Protein AF-A0A0P9G0J0-F1 (afdb_monomer_lite)

Secondary structure (DSSP, 8-state):
-------HHHHHHHHHHHHHHTT--HHHHHHHHT--HHHHHHHHHHHHHHHHHHHHHHHHHHHTS-----

Foldseek 3Di:
DDPPPCDPLNVLLVVLLVCVVVVNDLVVSCVVSVDDPVSSVVSVVVSVVVVVVVVVVVVVVVVPDPPPDD

Sequence (70 aa):
MWASQLTIHSFRYIYATKLYLEGVPQDAIKDILGVDKKTLKYYIKAVEERKKRVLFKYMEKVSALPKVTN

Radius of gyration: 17.11 Å; chains: 1; bounding box: 46×29×43 Å

pLDDT: mean 81.28, std 12.0, range [39.47, 91.81]

Structure (mmCIF, N/CA/C/O backbone):
data_AF-A0A0P9G0J0-F1
#
_entry.id   AF-A0A0P9G0J0-F1
#
loop_
_atom_site.group_PDB
_atom_site.id
_atom_site.type_symbol
_atom_site.label_atom_id
_atom_site.label_alt_id
_atom_site.label_comp_id
_atom_site.label_asym_id
_atom_site.label_entity_id
_atom_site.label_seq_id
_atom_site.pdbx_PDB_ins_code
_atom_site.Cartn_x
_atom_site.Cartn_y
_atom_site.Cartn_z
_atom_site.occupancy
_atom_site.B_iso_or_equiv
_atom_site.auth_seq_id
_atom_site.auth_comp_id
_atom_site.auth_asym_id
_atom_site.auth_atom_id
_atom_site.pdbx_PDB_model_num
ATOM 1 N N . MET A 1 1 ? 15.170 23.706 10.848 1.00 39.47 1 MET A N 1
ATOM 2 C CA . MET A 1 1 ? 14.216 22.669 10.394 1.00 39.47 1 MET A CA 1
ATOM 3 C C . MET A 1 1 ? 14.715 22.143 9.058 1.00 39.47 1 MET A C 1
ATOM 5 O O . MET A 1 1 ? 14.805 22.930 8.129 1.00 39.47 1 MET A O 1
ATOM 9 N N . TRP A 1 2 ? 15.132 20.878 8.966 1.00 42.72 2 TRP A N 1
ATOM 10 C CA . TRP A 1 2 ? 15.585 20.306 7.692 1.00 42.72 2 TRP A CA 1
ATOM 11 C C . TRP A 1 2 ? 14.355 20.017 6.830 1.00 42.72 2 TRP A C 1
ATOM 13 O O . TRP A 1 2 ? 13.578 19.118 7.146 1.00 42.72 2 TRP A O 1
ATOM 23 N N . ALA A 1 3 ? 14.146 20.809 5.778 1.00 51.84 3 ALA A N 1
ATOM 24 C CA . ALA A 1 3 ? 13.144 20.511 4.767 1.00 51.84 3 ALA A CA 1
ATOM 25 C C . ALA A 1 3 ? 13.568 19.213 4.070 1.00 51.84 3 ALA A C 1
ATOM 27 O O . ALA A 1 3 ? 14.568 19.180 3.357 1.00 51.84 3 ALA A O 1
ATOM 28 N N . SER A 1 4 ? 12.858 18.119 4.339 1.00 60.97 4 SER A N 1
ATOM 29 C CA . SER A 1 4 ? 13.108 16.837 3.689 1.00 60.97 4 SER A CA 1
ATOM 30 C C . SER A 1 4 ? 12.850 17.007 2.193 1.00 60.97 4 SER A C 1
ATOM 32 O O . SER A 1 4 ? 11.702 17.120 1.767 1.00 60.97 4 SER A O 1
ATOM 34 N N . GLN A 1 5 ? 13.917 17.097 1.400 1.00 64.12 5 GLN A N 1
ATOM 35 C CA . GLN A 1 5 ? 13.822 17.260 -0.044 1.00 64.12 5 GLN A CA 1
ATOM 36 C C . GLN A 1 5 ? 13.068 16.052 -0.618 1.00 64.12 5 GLN A C 1
ATOM 38 O O . GLN A 1 5 ? 13.484 14.906 -0.434 1.00 64.12 5 GLN A O 1
ATOM 43 N N . LEU A 1 6 ? 11.917 16.294 -1.254 1.00 63.59 6 LEU A N 1
ATOM 44 C CA . LEU A 1 6 ? 11.137 15.237 -1.896 1.00 63.59 6 LEU A CA 1
ATOM 45 C C . LEU A 1 6 ? 11.973 14.628 -3.023 1.00 63.59 6 LEU A C 1
ATOM 47 O O . LEU A 1 6 ? 12.277 15.283 -4.017 1.00 63.59 6 LEU A O 1
ATOM 51 N N . THR A 1 7 ? 12.350 13.365 -2.856 1.00 70.00 7 THR A N 1
ATOM 52 C CA . THR A 1 7 ? 13.099 12.612 -3.866 1.00 70.00 7 THR A CA 1
ATOM 53 C C . THR A 1 7 ? 12.145 11.998 -4.894 1.00 70.00 7 THR A C 1
ATOM 55 O O . THR A 1 7 ? 10.952 11.838 -4.638 1.00 70.00 7 THR A O 1
ATOM 58 N N . ILE A 1 8 ? 12.658 11.570 -6.050 1.00 68.00 8 ILE A N 1
ATOM 59 C CA . ILE A 1 8 ? 11.876 10.837 -7.067 1.00 68.00 8 ILE A CA 1
ATOM 60 C C . ILE A 1 8 ? 11.204 9.584 -6.467 1.00 68.00 8 ILE A C 1
ATOM 62 O O . ILE A 1 8 ? 10.060 9.262 -6.796 1.00 68.00 8 ILE A O 1
ATOM 66 N N . HIS A 1 9 ? 11.866 8.908 -5.522 1.00 68.12 9 HIS A N 1
ATOM 67 C CA . HIS A 1 9 ? 11.288 7.781 -4.785 1.00 68.12 9 HIS A CA 1
ATOM 68 C C . HIS A 1 9 ? 10.095 8.194 -3.916 1.00 68.12 9 HIS A C 1
ATOM 70 O O . HIS A 1 9 ? 9.148 7.422 -3.772 1.00 68.12 9 HIS A O 1
ATOM 76 N N . SER A 1 10 ? 10.105 9.419 -3.386 1.00 73.25 10 SER A N 1
ATOM 77 C CA . SER A 1 10 ? 8.981 9.994 -2.648 1.00 73.25 10 SER A CA 1
ATOM 78 C C . SER A 1 10 ? 7.764 10.184 -3.559 1.00 73.25 10 SER A C 1
ATOM 80 O O .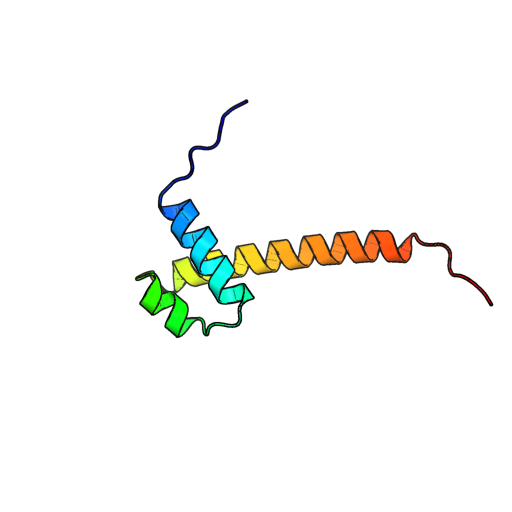 SER A 1 10 ? 6.655 9.858 -3.148 1.00 73.25 10 SER A O 1
ATOM 82 N N . PHE A 1 11 ? 7.952 10.609 -4.814 1.00 82.56 11 PHE A N 1
ATOM 83 C CA . PHE A 1 11 ? 6.854 10.730 -5.783 1.00 82.56 11 PHE A CA 1
ATOM 84 C C . PHE A 1 11 ? 6.277 9.375 -6.201 1.00 82.56 11 PHE A C 1
ATOM 86 O O . PHE A 1 11 ? 5.058 9.204 -6.170 1.00 82.56 11 PHE A O 1
ATOM 93 N N . ARG A 1 12 ? 7.130 8.388 -6.519 1.00 84.56 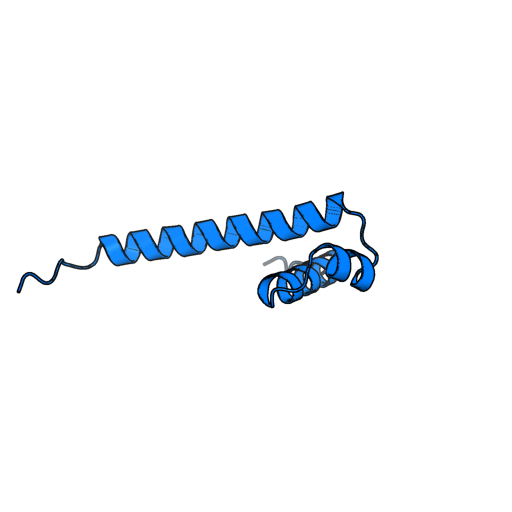12 ARG A N 1
ATOM 94 C CA . ARG A 1 12 ? 6.676 7.017 -6.831 1.00 84.56 12 ARG A CA 1
ATOM 95 C C . ARG A 1 12 ? 5.899 6.407 -5.668 1.00 84.56 12 ARG A C 1
ATOM 97 O O . ARG A 1 12 ? 4.852 5.808 -5.887 1.00 84.56 12 ARG A O 1
ATOM 104 N N . TYR A 1 13 ? 6.366 6.617 -4.438 1.00 84.38 13 TYR A N 1
ATOM 105 C CA . TYR A 1 13 ? 5.662 6.192 -3.232 1.00 84.38 13 TYR A CA 1
ATOM 106 C C . TYR A 1 13 ? 4.293 6.871 -3.075 1.00 84.38 13 TYR A C 1
ATOM 108 O O . TYR A 1 13 ? 3.296 6.186 -2.840 1.00 84.38 13 TYR A O 1
ATOM 116 N N . ILE A 1 14 ? 4.224 8.200 -3.220 1.00 86.19 14 ILE A N 1
ATOM 117 C CA . ILE A 1 14 ? 2.968 8.961 -3.108 1.00 86.19 14 ILE A CA 1
ATOM 118 C C . ILE A 1 14 ? 1.961 8.479 -4.155 1.00 86.19 14 ILE A C 1
ATOM 120 O O . ILE A 1 14 ? 0.798 8.241 -3.829 1.00 86.19 14 ILE A O 1
ATOM 124 N N . TYR A 1 15 ? 2.408 8.284 -5.394 1.00 89.56 15 TYR A N 1
ATOM 125 C CA . TYR A 1 15 ? 1.539 7.854 -6.482 1.00 89.56 1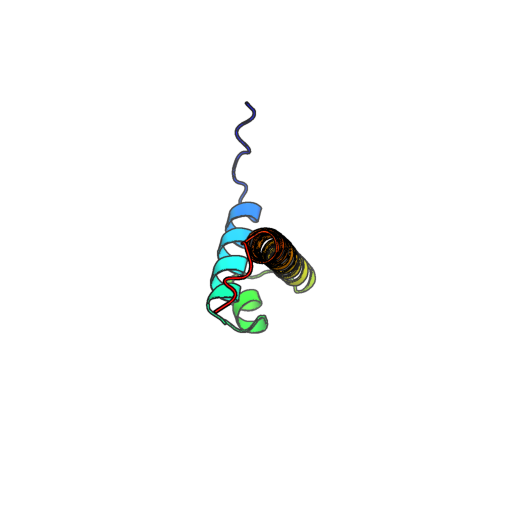5 TYR A CA 1
ATOM 126 C C . TYR A 1 15 ? 1.086 6.395 -6.324 1.00 89.56 15 TYR A C 1
ATOM 128 O O . TYR A 1 15 ? -0.107 6.120 -6.431 1.00 89.56 15 TYR A O 1
ATOM 136 N N . ALA A 1 16 ? 1.991 5.477 -5.951 1.00 88.81 16 ALA A N 1
ATOM 137 C CA . ALA A 1 16 ? 1.646 4.088 -5.619 1.00 88.81 16 ALA A CA 1
ATOM 138 C C . ALA A 1 16 ? 0.593 4.016 -4.512 1.00 88.81 16 ALA A C 1
ATOM 140 O O . ALA A 1 16 ? -0.373 3.261 -4.597 1.00 88.81 16 ALA A O 1
ATOM 141 N N . THR A 1 17 ? 0.778 4.838 -3.478 1.00 88.00 17 THR A N 1
ATOM 142 C CA . THR A 1 17 ? -0.149 4.944 -2.354 1.00 88.00 17 THR A CA 1
ATOM 143 C C . THR A 1 17 ? -1.519 5.413 -2.819 1.00 88.00 17 THR A C 1
ATOM 145 O O . THR A 1 17 ? -2.521 4.819 -2.433 1.00 88.00 17 THR A O 1
ATOM 148 N N . LYS A 1 18 ? -1.575 6.460 -3.649 1.00 90.44 18 LYS A N 1
ATOM 149 C CA . LYS A 1 18 ? -2.833 7.005 -4.165 1.00 90.44 18 LYS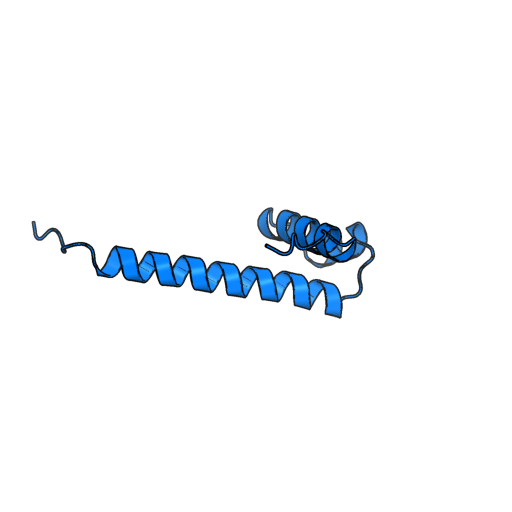 A CA 1
ATOM 150 C C . LYS A 1 18 ? -3.614 5.954 -4.959 1.00 90.44 18 LYS A C 1
ATOM 152 O O . LYS A 1 18 ? -4.764 5.697 -4.624 1.00 90.44 18 LYS A O 1
ATOM 157 N N . LEU A 1 19 ? -2.971 5.291 -5.920 1.00 90.62 19 LEU A N 1
ATOM 158 C CA . LEU A 1 19 ? -3.609 4.246 -6.729 1.00 90.62 19 LEU A CA 1
ATOM 159 C C . LEU A 1 19 ? -4.089 3.065 -5.871 1.00 90.62 19 LEU A C 1
ATOM 161 O O . LEU A 1 19 ? -5.191 2.560 -6.065 1.00 90.62 19 LEU A O 1
ATOM 165 N N . TYR A 1 20 ? -3.296 2.655 -4.876 1.00 90.50 20 TYR A N 1
ATOM 166 C CA . TYR A 1 20 ? -3.695 1.592 -3.951 1.00 90.50 20 TYR A CA 1
ATOM 167 C C . TYR A 1 20 ? -4.930 1.975 -3.124 1.00 90.50 20 TYR A C 1
ATOM 169 O O . TYR A 1 20 ? -5.802 1.145 -2.876 1.00 90.50 20 TYR A O 1
ATOM 177 N N . LEU A 1 21 ? -5.025 3.238 -2.698 1.00 87.62 21 LEU A N 1
ATOM 178 C CA . LEU A 1 21 ? -6.183 3.756 -1.968 1.00 87.62 21 LEU A CA 1
ATOM 179 C C . LEU A 1 21 ? -7.442 3.859 -2.836 1.00 87.62 21 LEU A C 1
ATOM 181 O O . LEU A 1 21 ? -8.535 3.681 -2.308 1.00 87.62 21 LEU A O 1
ATOM 185 N N . GLU A 1 22 ? -7.283 4.109 -4.134 1.00 91.44 22 GLU A N 1
ATOM 186 C CA . GLU A 1 22 ? -8.367 4.123 -5.127 1.00 91.44 22 GLU A CA 1
ATOM 187 C C . GLU A 1 22 ? -8.828 2.707 -5.528 1.00 91.44 22 GLU A C 1
ATOM 189 O O . GLU A 1 22 ? -9.793 2.561 -6.272 1.00 91.44 22 GLU A O 1
ATOM 194 N N . GLY A 1 23 ? -8.178 1.656 -5.012 1.00 89.56 23 GLY A N 1
ATOM 195 C CA . GLY A 1 23 ? -8.551 0.263 -5.263 1.00 89.56 23 GLY A CA 1
ATOM 196 C C . GLY A 1 23 ? -7.952 -0.328 -6.540 1.00 89.56 23 GLY A C 1
ATOM 197 O O . GLY A 1 23 ? -8.391 -1.387 -6.985 1.00 89.56 23 GLY A O 1
ATOM 198 N N . VAL A 1 24 ? -6.943 0.322 -7.128 1.00 90.81 24 VAL A N 1
ATOM 199 C CA . VAL A 1 24 ? -6.256 -0.197 -8.316 1.00 90.81 24 VAL A CA 1
ATOM 200 C C . VAL A 1 24 ? -5.494 -1.486 -7.955 1.00 90.81 24 VAL A C 1
ATOM 202 O O . VAL A 1 24 ? -4.779 -1.513 -6.945 1.00 90.81 24 VAL A O 1
ATOM 205 N N . PRO A 1 25 ? -5.600 -2.560 -8.762 1.00 91.81 25 PRO A N 1
ATOM 206 C CA . PRO A 1 25 ? -4.866 -3.801 -8.527 1.00 91.81 25 PRO A CA 1
ATOM 207 C C . PRO A 1 25 ? -3.349 -3.586 -8.463 1.00 91.81 25 PRO A C 1
ATOM 209 O O . PRO A 1 25 ? -2.788 -2.815 -9.241 1.00 91.81 25 PRO A O 1
ATOM 212 N N . GLN A 1 26 ? -2.662 -4.309 -7.572 1.00 89.12 26 GLN A N 1
ATOM 213 C CA . GLN A 1 26 ? -1.213 -4.151 -7.372 1.00 89.12 26 GLN A CA 1
ATOM 214 C C . GLN A 1 26 ? -0.406 -4.409 -8.651 1.00 89.12 26 GLN A C 1
ATOM 216 O O . GLN A 1 26 ? 0.573 -3.710 -8.897 1.00 89.12 26 GLN A O 1
ATOM 221 N N . ASP A 1 27 ? -0.829 -5.367 -9.479 1.00 89.94 27 ASP A N 1
ATOM 222 C CA . ASP A 1 27 ? -0.159 -5.666 -10.748 1.00 89.94 27 ASP A CA 1
ATOM 223 C C . ASP A 1 27 ? -0.248 -4.482 -11.723 1.00 89.94 27 ASP A C 1
ATOM 225 O O . ASP A 1 27 ? 0.763 -4.078 -12.290 1.00 89.94 27 ASP A O 1
ATOM 229 N N . ALA A 1 28 ? -1.404 -3.817 -11.807 1.00 90.62 28 ALA A N 1
ATOM 230 C CA . ALA A 1 28 ? -1.551 -2.603 -12.607 1.00 90.62 28 ALA A CA 1
ATOM 231 C C . ALA A 1 28 ? -0.696 -1.446 -12.058 1.00 90.62 28 ALA A C 1
ATOM 233 O O . ALA A 1 28 ? -0.054 -0.733 -12.822 1.00 90.62 28 ALA A O 1
ATOM 234 N N . ILE A 1 29 ? -0.621 -1.274 -10.731 1.00 90.06 29 ILE A N 1
ATOM 235 C CA . ILE A 1 29 ? 0.241 -0.250 -10.109 1.00 90.06 29 ILE A CA 1
ATOM 236 C C . ILE A 1 29 ? 1.717 -0.507 -10.430 1.00 90.06 29 ILE A C 1
ATOM 238 O O . ILE A 1 29 ? 2.466 0.434 -10.703 1.00 90.06 29 ILE A O 1
ATOM 242 N N . LYS A 1 30 ? 2.140 -1.774 -10.392 1.00 90.81 30 LYS A N 1
ATOM 243 C CA . LYS A 1 30 ? 3.500 -2.196 -10.734 1.00 90.81 30 LYS A CA 1
ATOM 244 C C . LYS A 1 30 ? 3.844 -1.805 -12.172 1.00 90.81 30 LYS A C 1
ATOM 246 O O . LYS A 1 30 ? 4.911 -1.231 -12.388 1.00 90.81 30 LYS A O 1
ATOM 251 N N . ASP A 1 31 ? 2.932 -2.068 -13.104 1.00 90.12 31 ASP A N 1
ATOM 252 C CA . ASP A 1 31 ? 3.111 -1.774 -14.526 1.00 90.12 31 ASP A CA 1
ATOM 253 C C . ASP A 1 31 ? 3.103 -0.261 -14.799 1.00 90.12 31 ASP A C 1
ATOM 255 O O . ASP A 1 31 ? 3.987 0.238 -15.491 1.00 90.12 31 ASP A O 1
ATOM 259 N N . ILE A 1 32 ? 2.191 0.496 -14.173 1.00 88.44 32 ILE A N 1
ATOM 260 C CA . ILE A 1 32 ? 2.112 1.966 -14.287 1.00 88.44 32 ILE A CA 1
ATOM 261 C C . ILE A 1 32 ? 3.396 2.640 -13.788 1.00 88.44 32 ILE A C 1
ATOM 263 O O . ILE A 1 32 ? 3.876 3.607 -14.376 1.00 88.44 32 ILE A O 1
ATOM 267 N N . LEU A 1 33 ? 3.944 2.161 -12.670 1.00 87.50 33 LEU A N 1
ATOM 268 C CA . LEU A 1 33 ? 5.100 2.784 -12.026 1.00 87.50 33 LEU A CA 1
ATOM 269 C C . LEU A 1 33 ? 6.447 2.234 -12.502 1.00 87.50 33 LEU A C 1
ATOM 271 O O . LEU A 1 33 ? 7.482 2.813 -12.159 1.00 87.50 33 LEU A O 1
ATOM 275 N N . GLY A 1 34 ? 6.451 1.122 -13.242 1.00 87.75 34 GLY A N 1
ATOM 276 C CA . GLY A 1 34 ? 7.669 0.435 -13.671 1.00 87.75 34 GLY A CA 1
ATOM 277 C C . GLY A 1 34 ? 8.566 0.031 -12.496 1.00 87.75 34 GLY A C 1
ATOM 278 O O . GLY A 1 34 ? 9.789 0.142 -12.580 1.00 87.75 34 GLY A O 1
ATOM 279 N N . VAL A 1 35 ? 7.971 -0.361 -11.365 1.00 87.31 35 VAL A N 1
ATOM 280 C CA . VAL A 1 35 ? 8.700 -0.730 -10.139 1.00 87.31 35 VAL A CA 1
ATOM 281 C C . VAL A 1 35 ? 8.746 -2.238 -9.951 1.00 87.31 35 VAL A C 1
ATOM 283 O O . VAL A 1 35 ? 7.863 -2.978 -10.382 1.00 87.31 35 VAL A O 1
ATOM 286 N N . ASP A 1 36 ? 9.773 -2.719 -9.258 1.00 89.50 36 ASP A N 1
ATOM 287 C CA . ASP A 1 36 ? 9.840 -4.121 -8.882 1.00 89.50 36 ASP A CA 1
ATOM 288 C C . ASP A 1 36 ? 8.794 -4.468 -7.803 1.00 89.50 36 ASP A C 1
ATOM 290 O O . ASP A 1 36 ? 8.327 -3.629 -7.021 1.00 89.50 36 ASP A O 1
ATOM 294 N N . LYS A 1 37 ? 8.438 -5.755 -7.730 1.00 88.19 37 LYS A N 1
ATOM 295 C CA . LYS A 1 37 ? 7.424 -6.264 -6.795 1.00 88.19 37 LYS A CA 1
ATOM 296 C C . LYS A 1 37 ? 7.800 -6.023 -5.326 1.00 88.19 37 LYS A C 1
ATOM 298 O O . LYS A 1 37 ? 6.914 -5.851 -4.490 1.00 88.19 37 LYS A O 1
ATOM 303 N N . LYS A 1 38 ? 9.094 -6.019 -4.991 1.00 89.56 38 LYS A N 1
ATOM 304 C CA . LYS A 1 38 ? 9.573 -5.829 -3.615 1.00 89.56 38 LYS A CA 1
ATOM 305 C C . LYS A 1 38 ? 9.404 -4.368 -3.188 1.00 89.56 38 LYS A C 1
ATOM 307 O O . LYS A 1 38 ? 8.908 -4.124 -2.088 1.00 89.56 38 LYS A O 1
ATOM 312 N N . THR A 1 39 ? 9.726 -3.423 -4.066 1.00 86.44 39 THR A N 1
ATOM 313 C CA . THR A 1 39 ? 9.529 -1.983 -3.862 1.00 86.44 39 THR A CA 1
ATOM 314 C C . THR A 1 39 ? 8.049 -1.640 -3.729 1.00 86.44 39 THR A C 1
ATOM 316 O O . THR A 1 39 ? 7.668 -0.955 -2.779 1.00 86.44 39 THR A O 1
ATOM 319 N N . LEU A 1 40 ? 7.187 -2.188 -4.593 1.00 88.31 40 LEU A N 1
ATOM 320 C CA . LEU A 1 40 ? 5.741 -1.983 -4.468 1.00 88.31 40 LEU A CA 1
ATOM 321 C C . LEU A 1 40 ? 5.199 -2.524 -3.137 1.00 88.31 40 LEU A C 1
ATOM 323 O O . LEU A 1 40 ? 4.448 -1.839 -2.444 1.00 88.31 40 LEU A O 1
ATOM 327 N N . LYS A 1 41 ? 5.631 -3.724 -2.734 1.00 89.75 41 LYS A N 1
ATOM 328 C CA . LYS A 1 41 ? 5.249 -4.314 -1.444 1.00 89.75 41 LYS A CA 1
ATOM 329 C C . LYS A 1 41 ? 5.672 -3.435 -0.267 1.00 89.75 41 LYS A C 1
ATOM 331 O O . LYS A 1 41 ? 4.920 -3.314 0.697 1.00 89.75 41 LYS A O 1
ATOM 336 N N . TYR A 1 42 ? 6.850 -2.815 -0.339 1.00 89.69 42 TYR A N 1
ATOM 337 C CA . TYR A 1 42 ? 7.307 -1.873 0.681 1.00 89.69 42 TYR A CA 1
ATOM 338 C C . TYR A 1 42 ? 6.396 -0.642 0.763 1.00 89.69 42 TYR A C 1
ATOM 340 O O . TYR A 1 42 ? 5.970 -0.272 1.858 1.00 89.69 42 TYR A O 1
ATOM 348 N N . TYR A 1 43 ? 6.033 -0.057 -0.383 1.00 86.81 43 TYR A N 1
ATOM 349 C CA . TYR A 1 43 ? 5.119 1.086 -0.437 1.00 86.81 43 TYR A CA 1
ATOM 350 C C . TYR A 1 43 ? 3.755 0.749 0.165 1.00 86.81 43 TYR A C 1
ATOM 352 O O . TYR A 1 43 ? 3.290 1.450 1.060 1.00 86.81 43 TYR A O 1
ATOM 360 N N . ILE A 1 44 ? 3.153 -0.364 -0.250 1.00 87.69 44 ILE A N 1
ATOM 361 C CA . ILE A 1 44 ? 1.841 -0.794 0.245 1.00 87.69 44 ILE A CA 1
ATOM 362 C C . ILE A 1 44 ? 1.882 -1.075 1.750 1.00 87.69 44 ILE A C 1
ATOM 364 O O . ILE A 1 44 ? 1.025 -0.592 2.490 1.00 87.69 44 ILE A O 1
ATOM 368 N N . LYS A 1 45 ? 2.913 -1.780 2.233 1.00 90.19 45 LYS A N 1
ATOM 369 C CA . LYS A 1 45 ? 3.069 -2.075 3.663 1.00 90.19 45 LYS A CA 1
ATOM 370 C C . LYS A 1 45 ? 3.139 -0.797 4.505 1.00 90.19 45 LYS A C 1
ATOM 372 O O . LYS A 1 45 ? 2.483 -0.716 5.541 1.00 90.19 45 LYS A O 1
ATOM 377 N N . ALA A 1 46 ? 3.887 0.212 4.056 1.00 86.25 46 ALA A N 1
ATOM 378 C CA . ALA A 1 46 ? 3.979 1.492 4.757 1.00 86.25 46 ALA A CA 1
ATOM 379 C C . ALA A 1 46 ? 2.613 2.202 4.856 1.00 86.25 46 ALA A C 1
ATOM 381 O O . ALA A 1 46 ? 2.278 2.783 5.893 1.00 86.25 46 ALA A O 1
ATOM 382 N N . VAL A 1 47 ? 1.789 2.108 3.808 1.00 87.31 47 VAL A N 1
ATOM 383 C CA . VAL A 1 47 ? 0.425 2.658 3.795 1.00 87.31 47 VAL A CA 1
ATOM 384 C C . VAL A 1 47 ? -0.486 1.913 4.766 1.00 87.31 47 VAL A C 1
ATOM 386 O O . VAL A 1 47 ? -1.233 2.545 5.515 1.00 87.31 47 VAL A O 1
ATOM 389 N N . GLU A 1 48 ? -0.416 0.584 4.799 1.00 88.19 48 GLU A N 1
ATOM 390 C CA . GLU A 1 48 ? -1.208 -0.234 5.721 1.00 88.19 48 GLU A CA 1
ATOM 391 C C . GLU A 1 48 ? -0.854 0.021 7.185 1.00 88.19 48 GLU A C 1
ATOM 393 O O . GLU A 1 48 ? -1.747 0.181 8.018 1.00 88.19 48 GLU A O 1
ATOM 398 N N . GLU A 1 49 ? 0.434 0.122 7.512 1.00 88.75 49 GLU A N 1
ATOM 399 C CA . GLU A 1 49 ? 0.868 0.485 8.863 1.00 88.75 49 GLU A CA 1
ATOM 400 C C . GLU A 1 49 ? 0.355 1.872 9.260 1.00 88.75 49 GLU A C 1
ATOM 402 O O . GLU A 1 49 ? -0.125 2.061 10.381 1.00 88.75 49 GLU A O 1
ATOM 407 N N . ARG A 1 50 ? 0.380 2.839 8.333 1.00 85.19 50 ARG A N 1
ATOM 408 C CA . ARG A 1 50 ? -0.179 4.172 8.575 1.00 85.19 50 ARG A CA 1
ATOM 409 C C . ARG A 1 50 ? -1.687 4.116 8.820 1.00 85.19 50 ARG A C 1
ATOM 411 O O . ARG A 1 50 ? -2.152 4.741 9.772 1.00 85.19 50 ARG A O 1
ATOM 418 N N . LYS A 1 51 ? -2.442 3.347 8.024 1.00 84.19 51 LYS A N 1
ATOM 419 C CA . LYS A 1 51 ? -3.885 3.128 8.237 1.00 84.19 51 LYS A CA 1
ATOM 420 C C . LYS A 1 51 ? -4.163 2.536 9.616 1.00 84.19 51 LYS A C 1
ATOM 422 O O . LYS A 1 51 ? -5.010 3.063 10.331 1.00 84.19 51 LYS A O 1
ATOM 427 N N . LYS A 1 52 ? -3.416 1.502 10.020 1.00 86.00 52 LYS A N 1
ATOM 428 C CA . LYS A 1 52 ? -3.554 0.870 11.342 1.00 86.00 52 LYS A CA 1
ATOM 429 C C . LYS A 1 52 ? -3.329 1.863 12.479 1.00 86.00 52 LYS A C 1
ATOM 431 O O . LYS A 1 52 ? -4.130 1.904 13.402 1.00 86.00 52 LYS A O 1
ATOM 436 N N . ARG A 1 53 ? -2.292 2.704 12.398 1.00 86.50 53 ARG A N 1
ATOM 437 C CA . ARG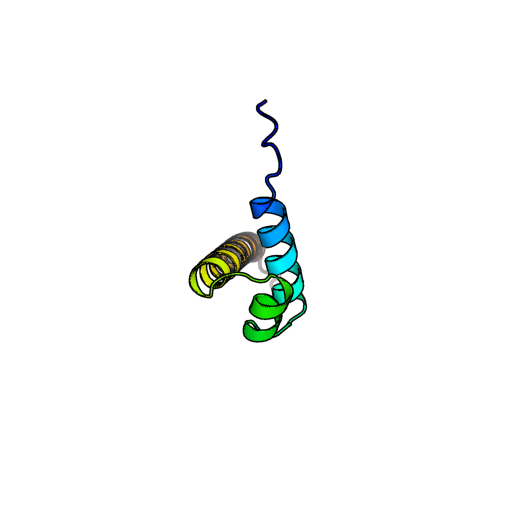 A 1 53 ? -2.023 3.735 13.420 1.00 86.50 53 ARG A CA 1
ATOM 438 C C . ARG A 1 53 ? -3.137 4.777 13.508 1.00 86.50 53 ARG A C 1
ATOM 440 O O . ARG A 1 53 ? -3.519 5.166 14.607 1.00 86.50 53 ARG A O 1
ATOM 447 N N . VAL A 1 54 ? -3.654 5.234 12.366 1.00 84.56 54 VAL A N 1
ATOM 448 C CA . VAL A 1 54 ? -4.764 6.202 12.330 1.00 84.56 54 VAL A CA 1
ATOM 449 C C . VAL A 1 54 ? -6.032 5.587 12.917 1.00 84.56 54 VAL A C 1
ATOM 451 O O . VAL A 1 54 ? -6.681 6.225 13.742 1.00 84.56 54 VAL A O 1
ATOM 454 N N . LEU A 1 55 ? -6.345 4.344 12.543 1.00 84.44 55 LEU A N 1
ATOM 455 C CA . LEU A 1 55 ? -7.484 3.605 13.080 1.00 84.44 55 LEU A CA 1
ATOM 456 C C . LEU A 1 55 ? -7.355 3.398 14.590 1.00 84.44 55 LEU A C 1
ATOM 458 O O . LEU A 1 55 ? -8.297 3.676 15.320 1.00 84.44 55 LEU A O 1
ATOM 462 N N . PHE A 1 56 ? -6.183 2.976 15.064 1.00 84.62 56 PHE A N 1
ATOM 463 C CA . PHE A 1 56 ? -5.918 2.788 16.488 1.00 84.62 56 PHE A CA 1
ATOM 464 C C . PHE A 1 56 ? -6.139 4.085 17.273 1.00 84.62 56 PHE A C 1
ATOM 466 O O . PHE A 1 56 ? -6.912 4.106 18.224 1.00 84.62 56 PHE A O 1
ATOM 473 N N . LYS A 1 57 ? -5.575 5.201 16.798 1.00 85.88 57 LYS A N 1
ATOM 474 C CA . LYS A 1 57 ? -5.773 6.521 17.414 1.00 85.88 57 LYS A CA 1
ATOM 475 C C . LYS A 1 57 ? -7.240 6.967 17.400 1.00 85.88 57 LYS A C 1
ATOM 477 O O . LYS A 1 57 ? -7.688 7.665 18.307 1.00 85.88 57 LYS A O 1
ATOM 482 N N . TYR A 1 58 ? -7.987 6.609 16.356 1.00 83.62 58 TYR A N 1
ATOM 483 C CA . TYR A 1 58 ? -9.425 6.861 16.292 1.00 83.62 58 TYR A CA 1
ATOM 484 C C . TYR A 1 58 ? -10.185 6.019 17.324 1.00 83.62 58 TYR A C 1
ATOM 486 O O . TYR A 1 58 ? -11.007 6.564 18.053 1.00 83.62 58 TYR A O 1
ATOM 494 N N . MET A 1 59 ? -9.867 4.728 17.449 1.00 83.38 59 MET A N 1
ATOM 495 C CA . MET A 1 59 ? -10.470 3.841 18.447 1.00 83.38 59 MET A CA 1
ATOM 496 C C . MET A 1 59 ? -10.178 4.291 19.879 1.00 83.38 59 MET A C 1
ATOM 498 O O . MET A 1 59 ? -11.097 4.302 20.691 1.00 83.38 59 MET A O 1
ATOM 502 N N . GLU A 1 60 ? -8.952 4.728 20.181 1.00 83.94 60 GLU A N 1
ATOM 503 C CA . GLU A 1 60 ? -8.613 5.314 21.485 1.00 83.94 60 GLU A CA 1
ATOM 504 C C . GLU A 1 60 ? -9.521 6.508 21.800 1.00 83.94 60 GLU A C 1
ATOM 506 O O . GLU A 1 60 ? -10.143 6.555 22.860 1.00 83.94 60 GLU A O 1
ATOM 511 N N . LYS A 1 61 ? -9.679 7.434 20.844 1.00 80.38 61 LYS A N 1
ATOM 512 C CA . LYS A 1 61 ? -10.575 8.588 21.001 1.00 80.38 61 LYS A CA 1
ATOM 513 C C . LYS A 1 61 ? -12.030 8.183 21.214 1.00 80.38 61 LYS A C 1
ATOM 515 O O . LYS A 1 61 ? -12.676 8.756 22.080 1.00 80.38 61 LYS A O 1
ATOM 520 N N . VAL A 1 62 ? -12.540 7.223 20.442 1.00 79.12 62 VAL A N 1
ATOM 521 C CA . VAL A 1 62 ? -13.924 6.741 20.572 1.00 79.12 62 VAL A CA 1
ATOM 522 C C . VAL A 1 62 ? -14.135 6.037 21.913 1.00 79.12 62 VAL A C 1
ATOM 524 O O . VAL A 1 62 ? -15.161 6.242 22.547 1.00 79.12 62 VAL A O 1
ATOM 527 N N . SER A 1 63 ? -13.157 5.258 22.382 1.00 74.81 63 SER A N 1
ATOM 528 C CA . SER A 1 63 ? -13.224 4.571 23.677 1.00 74.81 63 SER A CA 1
ATOM 529 C C . SER A 1 63 ? -13.213 5.526 24.875 1.00 74.81 63 SER A C 1
ATOM 531 O O . SER A 1 63 ? -13.773 5.203 25.919 1.00 74.81 63 SER A O 1
ATOM 533 N N . ALA A 1 64 ? -12.615 6.709 24.710 1.00 76.81 64 ALA A N 1
ATOM 534 C CA . ALA A 1 64 ? -12.588 7.771 25.709 1.00 76.81 64 ALA A CA 1
ATOM 535 C C . ALA A 1 64 ? -13.858 8.643 25.718 1.00 76.81 64 ALA A C 1
ATOM 537 O O . ALA A 1 64 ? -13.993 9.501 26.592 1.00 76.81 64 ALA A O 1
ATOM 538 N N . LEU A 1 65 ? -14.782 8.464 24.764 1.00 74.50 65 LEU A N 1
ATOM 539 C CA . LEU A 1 65 ? -16.062 9.169 24.794 1.00 74.50 65 LEU A CA 1
ATOM 540 C C . LEU A 1 65 ? -16.932 8.599 25.925 1.00 74.50 65 LEU A C 1
ATOM 542 O O . LEU A 1 65 ? -17.009 7.375 26.076 1.00 74.50 65 LEU A O 1
ATOM 546 N N . PRO A 1 66 ? -17.607 9.452 26.718 1.00 72.50 66 PRO A N 1
ATOM 547 C CA . PRO A 1 66 ? -18.537 8.974 27.728 1.00 72.50 66 PRO A CA 1
ATOM 548 C C . PRO A 1 66 ? -19.612 8.133 27.039 1.00 72.50 66 PRO A C 1
ATOM 550 O O . PRO A 1 66 ? -20.227 8.570 26.063 1.00 72.50 66 PRO A O 1
ATOM 553 N N . LYS A 1 67 ? -19.822 6.906 27.526 1.00 66.94 67 LYS A N 1
ATOM 554 C CA . LYS A 1 67 ? -20.935 6.074 27.068 1.00 66.94 67 LYS A CA 1
ATOM 555 C C . LYS A 1 67 ? -22.212 6.831 27.402 1.00 66.94 67 LYS A C 1
ATOM 557 O O . LYS A 1 67 ? -22.531 6.993 28.575 1.00 66.94 67 LYS A O 1
ATOM 562 N N . VAL A 1 68 ? -22.906 7.319 26.380 1.00 64.19 68 VAL A N 1
AT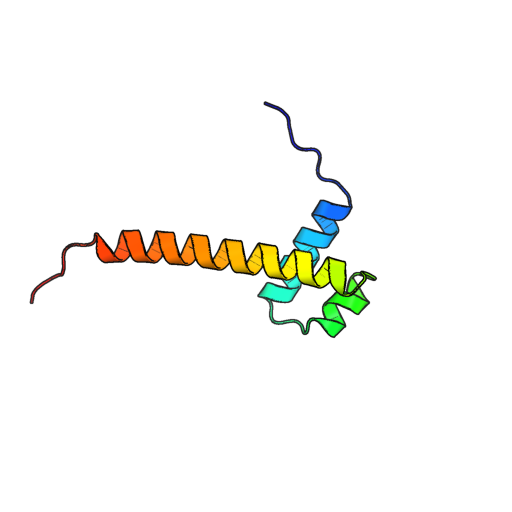OM 563 C CA . VAL A 1 68 ? -24.238 7.896 26.543 1.00 64.19 68 VAL A CA 1
ATOM 564 C C . VAL A 1 68 ? -25.149 6.743 26.958 1.00 64.19 68 VAL A C 1
ATOM 566 O O . VAL A 1 68 ? -25.542 5.921 26.134 1.00 64.19 68 VAL A O 1
ATOM 569 N N . THR A 1 69 ? -25.373 6.607 28.261 1.00 57.78 69 THR A N 1
ATOM 570 C CA . THR A 1 69 ? -26.385 5.722 28.834 1.00 57.78 69 THR A CA 1
ATOM 571 C C . THR A 1 69 ? -27.731 6.415 28.669 1.00 57.78 69 THR A C 1
ATOM 573 O O . THR A 1 69 ? -27.992 7.390 29.374 1.00 57.78 69 THR A O 1
ATOM 576 N N . ASN A 1 70 ? -28.529 5.946 27.710 1.00 53.03 70 ASN A N 1
ATOM 577 C CA . ASN A 1 70 ? -29.973 6.181 27.692 1.00 53.03 70 ASN A CA 1
ATOM 578 C C . ASN A 1 70 ? -30.668 5.122 28.545 1.00 53.03 70 ASN A C 1
ATOM 580 O O . ASN A 1 70 ? -30.209 3.957 28.492 1.00 53.03 70 ASN A O 1
#